Protein AF-A0A6L3X0I0-F1 (afdb_monomer)

Structure (mmCIF, N/CA/C/O backbone):
data_AF-A0A6L3X0I0-F1
#
_entry.id   AF-A0A6L3X0I0-F1
#
loop_
_atom_site.group_PDB
_atom_site.id
_atom_site.type_symbol
_atom_site.label_atom_id
_atom_site.label_alt_id
_atom_site.label_comp_id
_atom_site.label_asym_id
_atom_site.label_entity_id
_atom_site.label_seq_id
_atom_site.pdbx_PDB_ins_code
_atom_site.Cartn_x
_atom_site.Cartn_y
_atom_site.Cartn_z
_atom_site.occupancy
_atom_site.B_iso_or_equiv
_atom_site.auth_seq_id
_atom_site.auth_comp_id
_atom_site.auth_asym_id
_atom_site.auth_atom_id
_atom_site.pdbx_PDB_model_num
ATOM 1 N N . VAL A 1 1 ? 6.846 -3.805 -6.518 1.00 94.31 1 VAL A N 1
ATOM 2 C CA . VAL A 1 1 ? 6.344 -2.563 -5.882 1.00 94.31 1 VAL A CA 1
ATOM 3 C C . VAL A 1 1 ? 6.430 -2.730 -4.380 1.00 94.31 1 VAL A C 1
ATOM 5 O O . VAL A 1 1 ? 6.074 -3.804 -3.905 1.00 94.31 1 VAL A O 1
ATOM 8 N N . THR A 1 2 ? 6.901 -1.714 -3.663 1.00 96.62 2 THR A N 1
ATOM 9 C CA . THR A 1 2 ? 6.879 -1.646 -2.193 1.00 96.62 2 THR A CA 1
ATOM 10 C C . THR A 1 2 ? 5.837 -0.621 -1.772 1.00 96.62 2 THR A C 1
ATOM 12 O O . THR A 1 2 ? 5.841 0.482 -2.311 1.00 96.62 2 THR A O 1
ATOM 15 N N . ILE A 1 3 ? 4.941 -0.981 -0.855 1.00 97.38 3 ILE A N 1
ATOM 16 C CA . ILE A 1 3 ? 3.789 -0.166 -0.462 1.00 97.38 3 ILE A CA 1
ATOM 17 C C . ILE A 1 3 ? 3.790 0.023 1.056 1.00 97.38 3 ILE A C 1
ATOM 19 O O . ILE A 1 3 ? 3.879 -0.958 1.791 1.00 97.38 3 ILE A O 1
ATOM 23 N N . GLY A 1 4 ? 3.682 1.267 1.520 1.00 96.00 4 GLY A N 1
ATOM 24 C CA . GLY A 1 4 ? 3.517 1.629 2.925 1.00 96.00 4 GLY A CA 1
ATOM 25 C C . GLY A 1 4 ? 2.055 1.937 3.252 1.00 96.00 4 GLY A C 1
ATOM 26 O O . GLY A 1 4 ? 1.463 2.814 2.624 1.00 96.00 4 GLY A O 1
ATOM 27 N N . ILE A 1 5 ? 1.483 1.231 4.234 1.00 95.06 5 ILE A N 1
ATOM 28 C CA . ILE A 1 5 ? 0.091 1.391 4.694 1.00 95.06 5 ILE A CA 1
ATOM 29 C C . ILE A 1 5 ? 0.074 1.387 6.225 1.00 95.06 5 ILE A C 1
ATOM 31 O O . ILE A 1 5 ? 0.299 0.354 6.852 1.00 95.06 5 ILE A O 1
ATOM 35 N N . GLY A 1 6 ? -0.176 2.545 6.839 1.00 88.69 6 GLY A N 1
ATOM 36 C CA . GLY A 1 6 ? -0.343 2.667 8.295 1.00 88.69 6 GLY A CA 1
ATOM 37 C C . GLY A 1 6 ? 0.834 2.111 9.101 1.00 88.69 6 GLY A C 1
ATOM 38 O O . GLY A 1 6 ? 0.630 1.389 10.069 1.00 88.69 6 GLY A O 1
ATOM 39 N N . GLY A 1 7 ? 2.068 2.363 8.649 1.00 89.19 7 GLY A N 1
ATOM 40 C CA . GLY A 1 7 ? 3.295 1.828 9.258 1.00 89.19 7 GLY A CA 1
ATOM 41 C C . GLY A 1 7 ? 3.673 0.401 8.833 1.00 89.19 7 GLY A C 1
ATOM 42 O O . GLY A 1 7 ? 4.790 -0.034 9.103 1.00 89.19 7 GLY A O 1
ATOM 43 N N . ASN A 1 8 ? 2.800 -0.313 8.118 1.00 93.06 8 ASN A N 1
ATOM 44 C CA . ASN A 1 8 ? 3.071 -1.649 7.586 1.00 93.06 8 ASN A CA 1
ATOM 45 C C . ASN A 1 8 ? 3.660 -1.570 6.175 1.00 93.06 8 ASN A C 1
ATOM 47 O O . ASN A 1 8 ? 3.278 -0.711 5.379 1.00 93.06 8 ASN A O 1
ATOM 51 N N . THR A 1 9 ? 4.570 -2.491 5.850 1.00 96.69 9 THR A N 1
ATOM 52 C CA . THR A 1 9 ? 5.187 -2.590 4.520 1.00 96.69 9 THR A CA 1
ATOM 53 C C . THR A 1 9 ? 4.692 -3.831 3.790 1.00 96.69 9 THR A C 1
ATOM 55 O O . THR A 1 9 ? 4.791 -4.943 4.303 1.00 96.69 9 THR A O 1
ATOM 58 N N . TYR A 1 10 ? 4.220 -3.638 2.563 1.00 96.19 10 TYR A N 1
ATOM 59 C CA . TYR A 1 10 ? 3.756 -4.688 1.666 1.00 96.19 10 TYR A CA 1
ATOM 60 C C . TYR A 1 10 ? 4.591 -4.716 0.392 1.00 96.19 10 TYR A C 1
ATOM 62 O O . TYR A 1 10 ? 5.158 -3.705 -0.031 1.00 96.19 10 TYR A O 1
ATOM 70 N N . THR A 1 11 ? 4.626 -5.878 -0.255 1.00 96.00 11 THR A N 1
ATOM 71 C CA . THR A 1 11 ? 5.227 -6.033 -1.580 1.00 96.00 11 THR A CA 1
ATOM 72 C C . THR A 1 11 ? 4.216 -6.630 -2.547 1.00 96.00 11 THR A C 1
ATOM 74 O O . THR A 1 11 ? 3.392 -7.459 -2.168 1.00 96.00 11 THR A O 1
ATOM 77 N N . ALA A 1 12 ? 4.269 -6.178 -3.797 1.00 94.44 12 ALA A N 1
ATOM 78 C CA . ALA A 1 12 ? 3.444 -6.696 -4.881 1.00 94.44 12 ALA A CA 1
ATOM 79 C C . ALA A 1 12 ? 4.256 -6.858 -6.165 1.00 94.44 12 ALA A C 1
ATOM 81 O O . ALA A 1 12 ? 5.155 -6.057 -6.465 1.00 94.44 12 ALA A O 1
ATOM 82 N N . THR A 1 13 ? 3.887 -7.876 -6.937 1.00 92.50 13 THR A N 1
ATOM 83 C CA . THR A 1 13 ? 4.375 -8.102 -8.298 1.00 92.50 13 THR A CA 1
ATOM 84 C C . THR A 1 13 ? 3.576 -7.246 -9.271 1.00 92.50 13 THR A C 1
ATOM 86 O O . THR A 1 13 ? 2.345 -7.233 -9.221 1.00 92.50 13 THR A O 1
ATOM 89 N N . VAL A 1 14 ? 4.288 -6.537 -10.147 1.00 90.31 14 VAL A N 1
ATOM 90 C CA . VAL A 1 14 ? 3.684 -5.813 -11.271 1.00 90.31 14 VAL A CA 1
ATOM 91 C C . VAL A 1 14 ? 3.272 -6.836 -12.326 1.00 90.31 14 VAL A C 1
ATOM 93 O O . VAL A 1 14 ? 4.091 -7.670 -12.705 1.00 90.31 14 VAL A O 1
ATOM 96 N N . GLN A 1 15 ? 2.014 -6.790 -12.750 1.00 92.56 15 GLN A N 1
ATOM 97 C CA . GLN A 1 15 ? 1.463 -7.643 -13.802 1.00 92.56 15 GLN A CA 1
ATOM 98 C C . GLN A 1 15 ? 1.810 -7.093 -15.195 1.00 92.56 15 GLN A C 1
ATOM 100 O O . GLN A 1 15 ? 2.301 -5.970 -15.330 1.00 92.56 15 GLN A O 1
ATOM 105 N N . ASP A 1 16 ? 1.521 -7.865 -16.243 1.00 90.00 16 ASP A N 1
ATOM 106 C CA . ASP A 1 16 ? 1.824 -7.493 -17.634 1.00 90.00 16 ASP A CA 1
ATOM 107 C C . ASP A 1 16 ? 1.101 -6.213 -18.097 1.00 90.00 16 ASP A C 1
ATOM 109 O O . ASP A 1 16 ? 1.600 -5.491 -18.959 1.00 90.00 16 ASP A O 1
ATOM 113 N N . ASP A 1 17 ? -0.050 -5.895 -17.497 1.00 92.25 17 ASP A N 1
ATOM 114 C CA . ASP A 1 17 ? -0.821 -4.666 -17.737 1.00 92.25 17 ASP A CA 1
ATOM 115 C C . ASP A 1 17 ? -0.371 -3.475 -16.867 1.00 92.25 17 ASP A C 1
ATOM 117 O O . ASP A 1 17 ? -1.036 -2.439 -16.829 1.00 92.25 17 ASP A O 1
ATOM 121 N N . LEU A 1 18 ? 0.766 -3.614 -16.177 1.00 85.56 18 LEU A N 1
ATOM 122 C CA . LEU A 1 18 ? 1.342 -2.656 -15.229 1.00 85.56 18 LEU A CA 1
ATOM 123 C C . LEU A 1 18 ? 0.539 -2.461 -13.933 1.00 85.56 18 LEU A C 1
ATOM 125 O O . LEU A 1 18 ? 0.913 -1.626 -13.102 1.00 85.56 18 LEU A O 1
ATOM 129 N N . SER A 1 19 ? -0.523 -3.238 -13.714 1.00 92.69 19 SER A N 1
ATOM 130 C CA . SER A 1 19 ? -1.264 -3.225 -12.457 1.00 92.69 19 SER A CA 1
ATOM 131 C C . SER A 1 19 ? -0.520 -3.975 -11.351 1.00 92.69 19 SER A C 1
ATOM 133 O O . SER A 1 19 ? 0.384 -4.784 -11.576 1.00 92.69 19 SER A O 1
ATOM 135 N N . TRP A 1 20 ? -0.892 -3.683 -10.113 1.00 93.50 20 TRP A N 1
ATOM 136 C CA . TRP A 1 20 ? -0.430 -4.389 -8.928 1.00 93.50 20 TRP A CA 1
ATOM 137 C C . TRP A 1 20 ? -1.478 -4.234 -7.830 1.00 93.50 20 TRP A C 1
ATOM 139 O O . TRP A 1 20 ? -2.237 -3.265 -7.801 1.00 93.50 20 TRP A O 1
ATOM 149 N N . SER A 1 21 ? -1.514 -5.188 -6.906 1.00 94.81 21 SER A N 1
ATOM 150 C CA . SER A 1 21 ? -2.433 -5.163 -5.771 1.00 94.81 21 SER A CA 1
ATOM 151 C C . SER A 1 21 ? -1.793 -5.800 -4.549 1.00 94.81 21 SER A C 1
ATOM 153 O O . SER A 1 21 ? -0.998 -6.732 -4.675 1.00 94.81 21 SER A O 1
ATOM 155 N N . VAL A 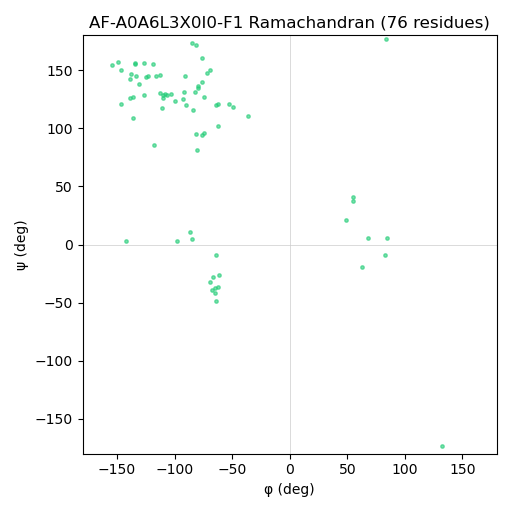1 22 ? -2.192 -5.340 -3.369 1.00 95.44 22 VAL A N 1
ATOM 156 C CA . VAL A 1 22 ? -1.875 -5.965 -2.082 1.00 95.44 22 VAL A CA 1
ATOM 157 C C . VAL A 1 22 ? -3.168 -6.271 -1.351 1.00 95.44 22 VAL A C 1
ATOM 159 O O . VAL A 1 22 ? -4.132 -5.516 -1.456 1.00 95.44 22 VAL A O 1
ATOM 162 N N . ASN A 1 23 ? -3.189 -7.378 -0.614 1.00 93.75 23 ASN A N 1
ATOM 163 C CA . ASN A 1 23 ? -4.294 -7.678 0.281 1.00 93.75 23 ASN A CA 1
ATOM 164 C C . ASN A 1 23 ? -3.961 -7.145 1.677 1.00 93.75 23 ASN A C 1
ATOM 166 O O . ASN A 1 23 ? -2.912 -7.479 2.230 1.00 93.75 23 ASN A O 1
ATOM 170 N N . VAL A 1 24 ? -4.848 -6.323 2.230 1.00 90.38 24 VAL A N 1
ATOM 171 C CA . VAL A 1 24 ? -4.718 -5.765 3.577 1.00 90.38 24 VAL A CA 1
ATOM 172 C C . VAL A 1 24 ? -5.794 -6.405 4.436 1.00 90.38 24 VAL A C 1
ATOM 174 O O . VAL A 1 24 ? -6.983 -6.274 4.151 1.00 90.38 24 VAL A O 1
ATOM 177 N N . ALA A 1 25 ? -5.372 -7.135 5.463 1.00 89.69 25 ALA A N 1
ATOM 178 C CA . ALA A 1 25 ? -6.295 -7.804 6.361 1.00 89.69 25 ALA A CA 1
ATOM 179 C C . ALA A 1 25 ? -7.073 -6.786 7.218 1.00 89.69 25 ALA A C 1
ATOM 181 O O . ALA A 1 25 ? -6.598 -5.687 7.517 1.00 89.69 25 ALA A O 1
ATOM 182 N N . SER A 1 26 ? -8.303 -7.141 7.592 1.00 85.31 26 SER A N 1
ATOM 183 C CA . SER A 1 26 ? -9.206 -6.244 8.322 1.00 85.31 26 SER A CA 1
ATOM 184 C C . SER A 1 26 ? -8.716 -5.913 9.733 1.00 85.31 26 SER A C 1
ATOM 186 O O . SER A 1 26 ? -9.031 -4.846 10.252 1.00 85.31 26 SER A O 1
ATOM 188 N N . ASP A 1 27 ? -7.950 -6.809 10.356 1.00 87.38 27 ASP A N 1
ATOM 189 C CA . ASP A 1 27 ? -7.305 -6.601 11.655 1.00 87.38 27 ASP A CA 1
ATOM 190 C C . ASP A 1 27 ? -6.248 -5.489 11.600 1.00 87.38 27 ASP A C 1
ATOM 192 O O . ASP A 1 27 ? -6.179 -4.675 12.517 1.00 87.38 27 ASP A O 1
ATOM 196 N N . VAL A 1 28 ? -5.500 -5.378 10.498 1.00 88.75 28 VAL A N 1
ATOM 197 C CA . VAL A 1 28 ? -4.557 -4.277 10.260 1.00 88.75 28 VAL A CA 1
ATOM 198 C C . VAL A 1 28 ? -5.298 -2.949 10.160 1.00 88.75 28 VAL A C 1
ATOM 200 O O . VAL A 1 28 ? -4.929 -1.994 10.838 1.00 88.75 28 VAL A O 1
ATOM 203 N N . LEU A 1 29 ? -6.369 -2.885 9.363 1.00 86.06 29 LEU A N 1
ATOM 204 C CA . LEU A 1 29 ? -7.187 -1.668 9.255 1.00 86.06 29 LEU A CA 1
ATOM 205 C C . LEU A 1 29 ? -7.825 -1.301 10.600 1.00 86.06 29 LEU A C 1
ATOM 207 O O . LEU A 1 29 ? -7.886 -0.129 10.960 1.00 86.06 29 LEU A O 1
ATOM 211 N N . THR A 1 30 ? -8.233 -2.311 11.371 1.00 85.88 30 THR A N 1
ATOM 212 C CA . THR A 1 30 ? -8.777 -2.126 12.720 1.00 85.88 30 THR A CA 1
ATOM 213 C C . THR A 1 30 ? -7.741 -1.565 13.686 1.00 85.88 30 THR A C 1
ATOM 215 O O . THR A 1 30 ? -8.055 -0.666 14.461 1.00 85.88 30 THR A O 1
ATOM 218 N N . ALA A 1 31 ? -6.504 -2.060 13.624 1.00 87.00 31 ALA A N 1
ATOM 219 C CA . ALA A 1 31 ? -5.404 -1.591 14.460 1.00 87.00 31 ALA A CA 1
ATOM 220 C C . ALA A 1 31 ? -4.946 -0.168 14.101 1.00 87.00 31 ALA A C 1
ATOM 222 O O . ALA A 1 31 ? -4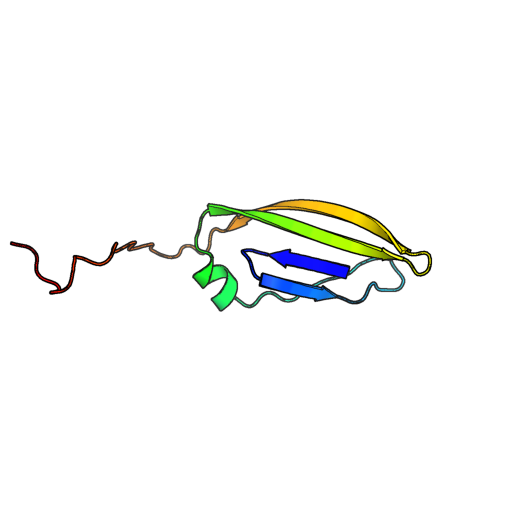.531 0.571 14.990 1.00 87.00 31 ALA A O 1
ATOM 223 N N . ILE A 1 32 ? -5.032 0.224 12.823 1.00 88.75 32 ILE A N 1
ATOM 224 C CA . ILE A 1 32 ? -4.766 1.604 12.381 1.00 88.75 32 ILE A CA 1
ATOM 225 C C . ILE A 1 32 ? -5.841 2.559 12.925 1.00 88.75 32 ILE A C 1
ATOM 227 O O . ILE A 1 32 ? -5.519 3.660 13.368 1.00 88.75 32 ILE A O 1
ATOM 231 N N . GLY A 1 33 ? -7.101 2.117 12.940 1.00 86.56 33 GLY A N 1
ATOM 232 C CA . GLY A 1 33 ? -8.233 2.895 13.435 1.00 86.56 33 GLY A CA 1
ATOM 233 C C . GLY A 1 33 ? -8.817 3.856 12.396 1.00 86.56 33 GLY A C 1
ATOM 234 O O . GLY A 1 33 ? -8.341 3.957 11.266 1.00 86.56 33 GLY A O 1
ATOM 235 N N . ASN A 1 34 ? -9.896 4.543 12.781 1.00 87.75 34 ASN A N 1
ATOM 236 C CA . ASN A 1 34 ? -10.581 5.488 11.900 1.00 87.75 34 ASN A CA 1
ATOM 237 C C . ASN A 1 34 ? -9.759 6.768 11.698 1.00 87.75 34 ASN A C 1
ATOM 239 O O . ASN A 1 34 ? -9.117 7.254 12.633 1.00 87.75 34 ASN A O 1
ATOM 243 N N . GLY A 1 35 ? -9.875 7.363 10.512 1.00 87.56 35 GLY A N 1
ATOM 244 C CA . GLY A 1 35 ? -9.241 8.635 10.172 1.00 87.56 35 GLY A CA 1
ATOM 245 C C . GLY A 1 35 ? -8.508 8.601 8.838 1.00 87.56 35 GLY A C 1
ATOM 246 O O . GLY A 1 35 ? -8.604 7.635 8.078 1.00 87.56 35 GLY A O 1
ATOM 247 N N . ASP A 1 36 ? -7.794 9.685 8.551 1.00 92.62 36 ASP A N 1
ATOM 248 C CA . ASP A 1 36 ? -7.040 9.825 7.312 1.00 92.62 36 ASP A CA 1
ATOM 249 C C . ASP A 1 36 ? -5.755 8.996 7.347 1.00 92.62 36 ASP A C 1
ATOM 251 O O . ASP A 1 36 ? -5.044 8.930 8.353 1.00 92.62 36 ASP A O 1
ATOM 255 N N . LEU A 1 37 ? -5.451 8.372 6.215 1.00 92.38 37 LEU A N 1
ATOM 256 C CA . LEU A 1 37 ? -4.265 7.569 6.000 1.00 92.38 37 LEU A CA 1
ATOM 257 C C . LEU A 1 37 ? -3.685 7.854 4.616 1.00 92.38 37 LEU A C 1
ATOM 259 O O . LEU A 1 37 ? -4.346 7.659 3.598 1.00 92.38 37 LEU A O 1
ATOM 263 N N . THR A 1 38 ? -2.407 8.211 4.573 1.00 95.56 38 THR A N 1
ATOM 264 C CA . THR A 1 38 ? -1.651 8.300 3.322 1.00 95.56 38 THR A CA 1
ATOM 265 C C . THR A 1 38 ? -0.995 6.956 3.018 1.00 95.56 38 THR A C 1
ATOM 267 O O . THR A 1 38 ? -0.173 6.449 3.787 1.00 95.56 38 THR A O 1
ATOM 270 N N . VAL A 1 39 ? -1.347 6.369 1.876 1.00 95.38 39 VAL A N 1
ATOM 271 C CA . VAL A 1 39 ? -0.694 5.182 1.316 1.00 95.38 39 VAL A CA 1
ATOM 272 C C . VAL A 1 39 ? 0.411 5.633 0.376 1.00 95.38 39 VAL A C 1
ATOM 274 O O . VAL A 1 39 ? 0.169 6.441 -0.515 1.00 95.38 39 VAL A O 1
ATOM 277 N N . THR A 1 40 ? 1.607 5.072 0.525 1.00 96.69 40 THR A N 1
ATOM 278 C CA . THR A 1 40 ? 2.744 5.358 -0.365 1.00 96.69 40 THR A CA 1
ATOM 279 C C . THR A 1 40 ? 3.157 4.107 -1.121 1.00 96.69 40 THR A C 1
ATOM 281 O O . THR A 1 40 ? 3.091 3.002 -0.589 1.00 96.69 40 THR A O 1
ATOM 284 N N . ALA A 1 41 ? 3.587 4.256 -2.368 1.00 96.38 41 ALA A N 1
ATOM 285 C CA . ALA A 1 41 ? 4.104 3.169 -3.186 1.00 96.38 41 ALA A CA 1
ATOM 286 C C . ALA A 1 41 ? 5.401 3.590 -3.881 1.00 96.38 41 ALA A C 1
ATOM 288 O O . ALA A 1 41 ? 5.561 4.741 -4.284 1.00 96.38 41 ALA A O 1
ATOM 289 N N . SER A 1 42 ? 6.322 2.642 -4.038 1.00 96.06 42 SER A N 1
ATOM 290 C CA . SER A 1 42 ? 7.620 2.840 -4.678 1.00 96.06 42 SER A CA 1
ATOM 291 C C . SER A 1 42 ? 7.987 1.662 -5.579 1.00 96.06 42 SER A C 1
ATOM 293 O O . SER A 1 42 ? 7.715 0.496 -5.264 1.00 96.06 42 SER A O 1
ATOM 295 N N . VAL A 1 43 ? 8.609 1.961 -6.719 1.00 93.75 43 VAL A N 1
ATOM 296 C CA . VAL A 1 43 ? 9.108 0.972 -7.681 1.00 93.75 43 VAL A CA 1
ATOM 297 C C . VAL A 1 43 ? 10.500 1.368 -8.143 1.00 93.75 43 VAL A C 1
ATOM 299 O O . VAL A 1 43 ? 10.689 2.472 -8.646 1.00 93.75 43 VAL A O 1
ATOM 302 N N . THR A 1 44 ? 11.448 0.438 -8.038 1.00 89.50 44 THR A N 1
ATOM 303 C CA . THR A 1 44 ? 12.792 0.574 -8.607 1.00 89.50 44 THR A CA 1
ATOM 304 C C . THR A 1 44 ? 12.919 -0.332 -9.827 1.00 89.50 44 THR A C 1
ATOM 306 O O . THR A 1 44 ? 12.589 -1.517 -9.756 1.00 89.50 44 THR A O 1
ATOM 309 N N . ASN A 1 45 ? 13.366 0.212 -10.958 1.00 84.25 45 ASN A N 1
ATOM 310 C CA . ASN A 1 45 ? 13.593 -0.573 -12.173 1.00 84.25 45 ASN A CA 1
ATOM 311 C C . ASN A 1 45 ? 14.985 -1.242 -12.176 1.00 84.25 45 ASN A C 1
ATOM 313 O O . ASN A 1 45 ? 15.827 -0.967 -11.324 1.00 84.25 45 ASN A O 1
ATOM 317 N N . GLY A 1 46 ? 15.260 -2.091 -13.173 1.00 80.62 46 GLY A N 1
ATOM 318 C CA . GLY A 1 46 ? 16.544 -2.804 -13.294 1.00 80.62 46 GLY A CA 1
ATOM 319 C C . GLY A 1 46 ? 17.783 -1.921 -13.519 1.00 80.62 46 GLY A C 1
ATOM 320 O O . GLY A 1 46 ? 18.898 -2.420 -13.434 1.00 80.62 46 GLY A O 1
ATOM 321 N N . HIS A 1 47 ? 17.603 -0.621 -13.779 1.00 91.81 47 HIS A N 1
ATOM 322 C CA . HIS A 1 47 ? 18.685 0.363 -13.902 1.00 91.81 47 HIS A CA 1
ATOM 323 C C . HIS A 1 47 ? 18.909 1.156 -12.602 1.00 91.81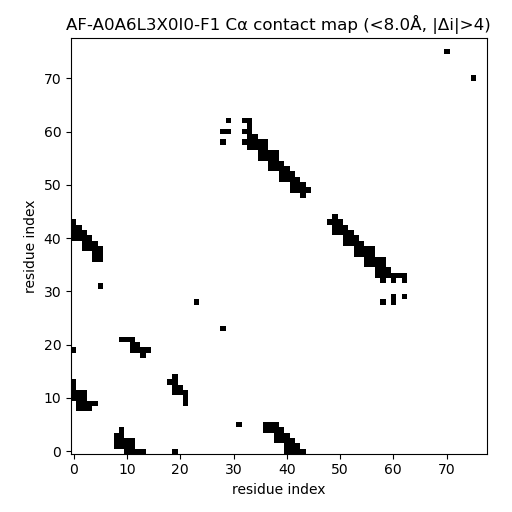 47 HIS A C 1
ATOM 325 O O . HIS A 1 47 ? 19.738 2.061 -12.576 1.00 91.81 47 HIS A O 1
ATOM 331 N N . GLY A 1 48 ? 18.170 0.844 -11.530 1.00 91.69 48 GLY A N 1
ATOM 332 C CA . GLY A 1 48 ? 18.287 1.509 -10.230 1.00 91.69 48 GLY A CA 1
ATOM 333 C C . GLY A 1 48 ? 17.492 2.811 -10.094 1.00 91.69 48 GLY A C 1
ATOM 334 O O . GLY A 1 48 ? 17.594 3.469 -9.062 1.00 91.69 48 GLY A O 1
ATOM 335 N N . ASN A 1 49 ? 16.677 3.188 -11.085 1.00 90.62 49 ASN A N 1
ATOM 336 C CA . ASN A 1 49 ? 15.822 4.373 -10.981 1.00 90.62 49 ASN A CA 1
ATOM 337 C C . ASN A 1 49 ? 14.572 4.053 -10.163 1.00 90.62 49 ASN A C 1
ATOM 339 O O . ASN A 1 49 ? 13.914 3.044 -10.431 1.00 90.62 49 ASN A O 1
ATOM 343 N N . THR A 1 50 ? 14.212 4.942 -9.236 1.00 93.69 50 THR A N 1
ATOM 344 C CA . THR A 1 50 ? 13.044 4.787 -8.359 1.00 93.69 50 THR A CA 1
ATOM 345 C C . THR A 1 50 ? 11.975 5.827 -8.672 1.00 93.69 50 THR A C 1
ATOM 347 O O . THR A 1 50 ? 12.269 7.018 -8.732 1.00 93.69 50 THR A O 1
ATOM 350 N N . GLY A 1 51 ? 10.733 5.375 -8.843 1.00 91.50 51 GLY A N 1
ATOM 351 C CA . GLY A 1 51 ? 9.540 6.221 -8.893 1.00 91.50 51 GLY A CA 1
ATOM 352 C C . GLY A 1 51 ? 8.647 5.980 -7.678 1.00 91.50 51 GLY A C 1
ATOM 353 O O . GLY A 1 51 ? 8.559 4.849 -7.197 1.00 91.50 51 GLY A O 1
ATOM 354 N N . THR A 1 52 ? 7.981 7.031 -7.199 1.00 94.56 52 THR A N 1
ATOM 355 C CA . THR A 1 52 ? 7.068 6.985 -6.048 1.00 94.56 52 THR A CA 1
ATOM 356 C C . THR A 1 52 ? 5.701 7.568 -6.389 1.00 94.56 52 THR A C 1
ATOM 358 O O . THR A 1 52 ? 5.576 8.400 -7.286 1.00 94.56 52 THR A O 1
ATOM 361 N N . GLY A 1 53 ? 4.678 7.152 -5.649 1.00 93.81 53 GLY A N 1
ATOM 362 C CA . GLY A 1 53 ? 3.340 7.734 -5.688 1.00 93.81 53 GLY A CA 1
ATOM 363 C C . GLY A 1 53 ? 2.659 7.618 -4.331 1.00 93.81 53 GLY A C 1
ATOM 364 O O . GLY A 1 53 ? 3.017 6.754 -3.528 1.00 93.81 53 GLY A O 1
ATOM 365 N N . GLU A 1 54 ? 1.681 8.480 -4.083 1.00 95.62 54 GLU A N 1
ATOM 366 C CA . GLU A 1 54 ? 0.902 8.480 -2.849 1.00 95.62 54 GLU A CA 1
ATOM 367 C C . GLU A 1 54 ? -0.596 8.619 -3.122 1.00 95.62 54 GLU 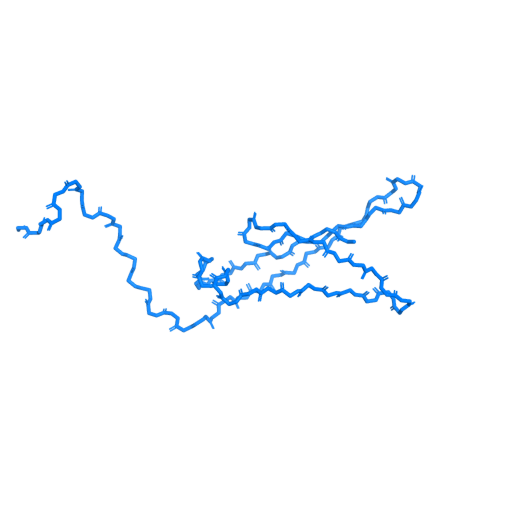A C 1
ATOM 369 O O . GLU A 1 54 ? -1.021 9.083 -4.185 1.00 95.62 54 GLU A O 1
ATOM 374 N N . ARG A 1 55 ? -1.398 8.149 -2.169 1.00 94.75 55 ARG A N 1
ATOM 375 C CA . ARG A 1 55 ? -2.856 8.197 -2.209 1.00 94.75 55 ARG A CA 1
ATOM 376 C C . ARG A 1 55 ? -3.381 8.376 -0.793 1.00 94.75 55 ARG A C 1
ATOM 378 O O . ARG A 1 55 ? -3.173 7.501 0.044 1.00 94.75 55 ARG A O 1
ATOM 385 N N . ASP A 1 56 ? -4.124 9.448 -0.566 1.00 94.94 56 ASP A N 1
ATOM 386 C CA . ASP A 1 56 ? -4.872 9.618 0.674 1.00 94.94 56 ASP A CA 1
ATOM 387 C C . ASP A 1 56 ? -6.170 8.809 0.632 1.00 94.94 56 ASP A C 1
ATOM 389 O O . ASP A 1 56 ? -6.885 8.781 -0.380 1.00 94.94 56 ASP A O 1
ATOM 393 N N . ILE A 1 57 ? -6.454 8.132 1.740 1.00 90.94 57 ILE A N 1
ATOM 394 C CA . ILE A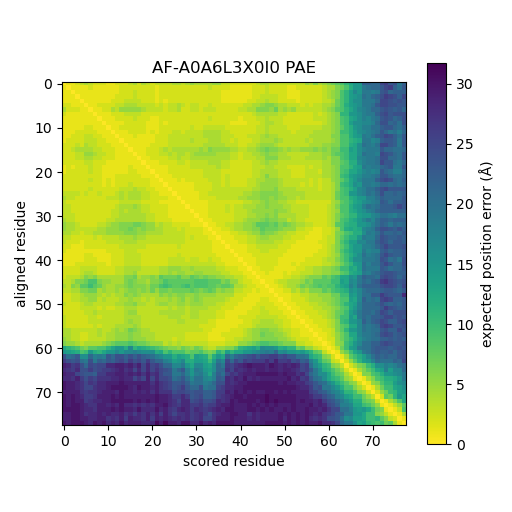 1 57 ? -7.687 7.393 1.989 1.00 90.94 57 ILE A CA 1
ATOM 395 C C . ILE A 1 57 ? -8.198 7.716 3.393 1.00 90.94 57 ILE A C 1
ATOM 397 O O . ILE A 1 57 ? -7.417 8.039 4.280 1.00 90.94 57 ILE A O 1
ATOM 401 N N . THR A 1 58 ? -9.500 7.567 3.614 1.00 91.81 58 THR A N 1
ATOM 402 C CA . THR A 1 58 ? -10.093 7.648 4.952 1.00 91.81 58 THR A CA 1
ATOM 403 C C . THR A 1 58 ? -10.550 6.254 5.360 1.00 91.81 58 THR A C 1
ATOM 405 O O . THR A 1 58 ? -11.294 5.599 4.624 1.00 91.81 58 THR A O 1
ATOM 408 N N . ILE A 1 59 ? -10.097 5.789 6.522 1.00 87.31 59 ILE A N 1
ATOM 409 C CA . ILE A 1 59 ? -10.595 4.562 7.138 1.00 87.31 59 ILE A CA 1
ATOM 410 C C . ILE A 1 59 ? -11.854 4.916 7.922 1.00 87.31 59 ILE A C 1
ATOM 412 O O . ILE A 1 59 ? -11.806 5.658 8.903 1.00 87.31 59 ILE A O 1
ATOM 416 N N . ASP A 1 60 ? -12.972 4.349 7.486 1.00 84.75 60 ASP A N 1
ATOM 417 C CA . ASP A 1 60 ? -14.210 4.287 8.252 1.00 84.75 60 ASP A CA 1
ATOM 418 C C . ASP A 1 60 ? -14.548 2.816 8.492 1.00 84.75 60 ASP A C 1
ATOM 420 O O . ASP A 1 60 ? -15.252 2.167 7.719 1.00 84.75 60 ASP A O 1
ATOM 424 N N . ALA A 1 61 ? -13.964 2.258 9.550 1.00 71.19 61 ALA A N 1
ATOM 425 C CA . ALA A 1 61 ? -14.225 0.888 9.960 1.00 71.19 61 ALA A CA 1
ATOM 426 C C . ALA A 1 61 ? -15.471 0.791 10.860 1.00 71.19 61 ALA A C 1
ATOM 428 O O . ALA A 1 61 ? -15.759 -0.284 11.387 1.00 71.19 61 ALA A O 1
ATOM 429 N N . SER A 1 62 ? -16.213 1.893 11.077 1.00 68.19 62 SER A N 1
ATOM 430 C CA . SER A 1 62 ? -17.322 1.998 12.043 1.00 68.19 62 SER A CA 1
ATOM 431 C C . SER A 1 62 ? -16.984 1.467 13.443 1.00 68.19 62 SER A C 1
ATOM 433 O O . SER A 1 62 ? -17.873 1.131 14.225 1.00 68.19 62 SER A O 1
ATOM 435 N N . LEU A 1 63 ? -15.690 1.379 13.769 1.00 58.16 63 LEU A N 1
ATOM 436 C CA . LEU A 1 63 ? -15.231 0.910 15.065 1.00 58.16 63 LEU A CA 1
ATOM 437 C C . LEU A 1 63 ? -15.728 1.910 16.107 1.00 58.16 63 LEU A C 1
ATOM 439 O O . LEU A 1 63 ? -15.366 3.089 16.016 1.00 58.16 63 LEU A O 1
ATOM 443 N N . PRO A 1 64 ? -16.544 1.498 17.091 1.00 47.59 64 PRO A N 1
ATOM 444 C CA . PRO A 1 64 ? -16.781 2.340 18.246 1.00 47.59 64 PRO A CA 1
ATOM 445 C C . PRO A 1 64 ? -15.434 2.521 18.951 1.00 47.59 64 PRO A C 1
ATOM 447 O O . PRO A 1 64 ? -14.931 1.622 19.621 1.00 47.59 64 PRO A O 1
ATOM 450 N N . GLY A 1 65 ? -14.805 3.674 18.749 1.00 46.75 65 GLY A N 1
ATOM 451 C CA . GLY A 1 65 ? -13.561 4.018 19.414 1.00 46.75 65 GLY A CA 1
ATOM 452 C C . GLY A 1 65 ? -13.838 4.420 20.856 1.00 46.75 65 GLY A C 1
ATOM 453 O O . GLY A 1 65 ? -14.101 5.588 21.125 1.00 46.75 65 GLY A O 1
ATOM 454 N N . LEU A 1 66 ? -13.738 3.479 21.794 1.00 44.62 66 LEU A N 1
ATOM 455 C CA . LEU A 1 66 ? -13.344 3.815 23.161 1.00 44.62 66 LEU A CA 1
ATOM 456 C C . LEU A 1 66 ? -11.821 3.919 23.160 1.00 44.62 66 LEU A C 1
ATOM 458 O O . 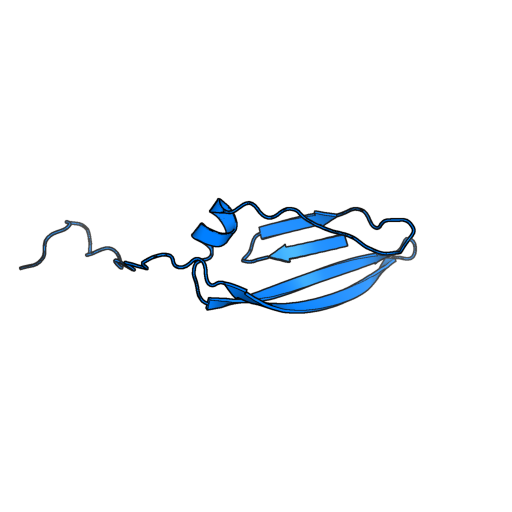LEU A 1 66 ? -11.107 2.927 23.273 1.00 44.62 66 LEU A O 1
ATOM 462 N N . ARG A 1 67 ? -11.319 5.142 22.999 1.00 51.50 67 ARG A N 1
ATOM 463 C CA . ARG A 1 67 ? -9.930 5.461 23.313 1.00 51.50 67 ARG A CA 1
ATOM 464 C C . ARG A 1 67 ? -9.868 5.667 24.824 1.00 51.50 67 ARG A C 1
ATOM 466 O O . ARG A 1 67 ? -9.985 6.789 25.302 1.00 51.50 67 ARG A O 1
ATOM 473 N N . VAL A 1 68 ? -9.797 4.574 25.584 1.00 50.88 68 VAL A N 1
ATOM 474 C CA . VAL A 1 68 ? -9.363 4.673 26.980 1.00 50.88 68 VAL A CA 1
ATOM 475 C C . VAL A 1 68 ? -7.859 4.883 26.901 1.00 50.88 68 VAL A C 1
ATOM 477 O O . VAL A 1 68 ? -7.106 3.929 26.719 1.00 50.88 68 VAL A O 1
ATOM 480 N N . ASP A 1 69 ? -7.419 6.140 26.964 1.00 44.03 69 ASP A N 1
ATOM 481 C CA . ASP A 1 69 ? -6.073 6.396 27.463 1.00 44.03 69 ASP A CA 1
ATOM 482 C C . ASP A 1 69 ? -6.002 5.689 28.816 1.00 44.03 69 ASP A C 1
ATOM 484 O O . ASP A 1 69 ? -6.858 5.930 29.667 1.00 44.03 69 ASP A O 1
ATOM 488 N N . THR A 1 70 ? -5.066 4.749 28.961 1.00 48.28 70 THR A N 1
ATOM 489 C CA . THR A 1 70 ? -4.819 3.987 30.192 1.00 48.28 70 THR A CA 1
ATOM 490 C C . THR A 1 70 ? -5.045 4.891 31.403 1.00 48.28 70 THR A C 1
ATOM 492 O O . THR A 1 70 ? -4.273 5.830 31.616 1.00 48.28 70 THR A O 1
ATOM 495 N N . VAL A 1 71 ? -6.107 4.649 32.177 1.00 48.75 71 VAL A N 1
ATOM 496 C CA . VAL A 1 71 ? -6.235 5.274 33.494 1.00 48.75 71 VAL A CA 1
ATOM 497 C C . VAL A 1 71 ? -5.054 4.757 34.307 1.00 48.75 71 VAL A C 1
ATOM 499 O O . VAL A 1 71 ? -4.778 3.560 34.357 1.00 48.75 71 VAL A O 1
ATOM 502 N N . ALA A 1 72 ? -4.238 5.692 34.772 1.00 46.53 72 ALA A N 1
ATOM 503 C CA . ALA A 1 72 ? -2.892 5.446 35.254 1.00 46.53 72 ALA A CA 1
ATOM 504 C C . ALA A 1 72 ? -2.817 4.286 36.264 1.00 46.53 72 ALA A C 1
ATOM 506 O O . ALA A 1 72 ? -3.365 4.399 37.344 1.00 46.53 72 ALA A O 1
ATOM 507 N N . GLY A 1 73 ? -2.080 3.217 35.945 1.00 53.34 73 GLY A N 1
ATOM 508 C CA . GLY A 1 73 ? -1.438 2.298 36.901 1.00 53.34 73 GLY A CA 1
ATOM 509 C C . GLY A 1 73 ? -2.292 1.459 37.870 1.00 53.34 73 GLY A C 1
ATOM 510 O O . GLY A 1 73 ? -1.759 0.464 38.361 1.00 53.34 73 GLY A O 1
ATOM 511 N N . ASP A 1 74 ? -3.552 1.799 38.154 1.00 54.16 74 ASP A N 1
ATOM 512 C CA . ASP A 1 74 ? -4.382 1.105 39.152 1.00 54.16 74 ASP A CA 1
ATOM 513 C C . ASP A 1 74 ? -5.875 0.932 38.802 1.00 54.16 74 ASP A C 1
ATOM 515 O O . ASP A 1 74 ? -6.601 0.337 39.595 1.00 54.16 74 ASP A O 1
ATOM 519 N N . ASP A 1 75 ? -6.324 1.347 37.611 1.00 48.25 75 ASP A N 1
ATOM 520 C CA . ASP A 1 75 ? -7.670 1.053 37.078 1.00 48.25 75 ASP A CA 1
ATOM 521 C C . ASP A 1 75 ? -8.857 1.474 37.994 1.00 48.25 75 ASP A C 1
ATOM 523 O O . ASP A 1 75 ? -9.887 0.795 38.051 1.00 48.25 75 ASP A O 1
ATOM 527 N N . VAL A 1 76 ? -8.774 2.619 38.699 1.00 50.31 76 VAL A N 1
ATOM 528 C CA . VAL A 1 76 ? -9.903 3.185 39.483 1.00 50.31 76 VAL A CA 1
ATOM 529 C C . VAL A 1 76 ? -10.142 4.680 39.204 1.00 50.31 76 VAL A C 1
ATOM 531 O O . VAL A 1 76 ? -9.213 5.480 39.152 1.00 50.31 76 VAL A O 1
ATOM 534 N N . ILE A 1 77 ? -11.418 5.082 39.087 1.00 54.03 77 ILE A N 1
AT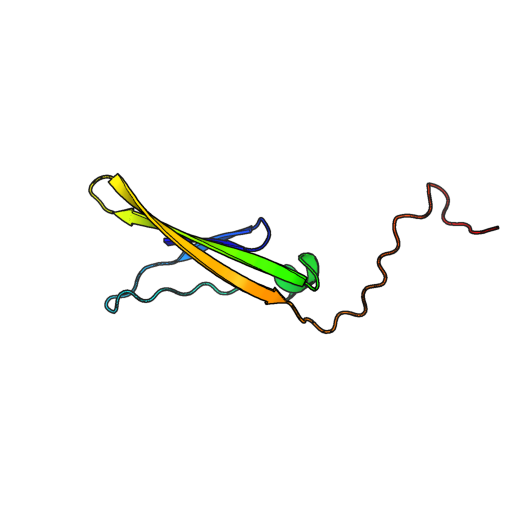OM 535 C CA . ILE A 1 77 ? -11.871 6.488 39.130 1.00 54.03 77 ILE A CA 1
ATOM 536 C C . ILE A 1 77 ? -12.495 6.759 40.508 1.00 54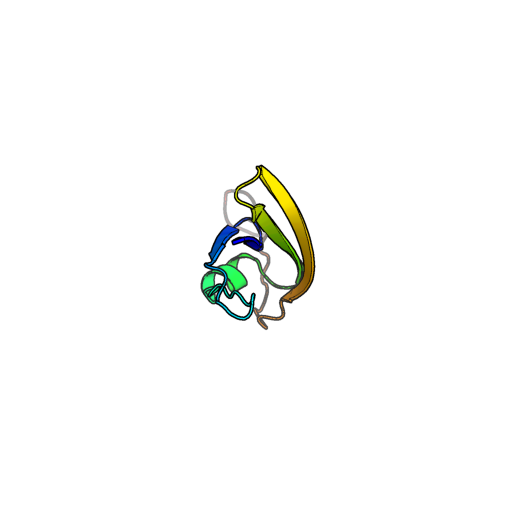.03 77 ILE A C 1
ATOM 538 O O . ILE A 1 77 ? -13.368 6.004 40.935 1.00 54.03 77 ILE A O 1
ATOM 542 N N . ASN A 1 78 ? -12.070 7.836 41.177 1.00 54.16 78 ASN A N 1
ATOM 543 C CA . ASN A 1 78 ? -12.676 8.372 42.405 1.00 54.16 78 ASN A CA 1
ATOM 544 C C . ASN A 1 78 ? -13.203 9.789 42.164 1.00 54.16 78 ASN A C 1
ATOM 546 O O . ASN A 1 78 ? -12.466 10.568 41.516 1.00 54.16 78 ASN A O 1
#

Nearest PDB structures (foldseek):
  8tea-assembly1_D  TM=5.984E-01  e=3.127E+00  Human betaherpesvirus 5
  7t4s-assembly1_D  TM=4.548E-01  e=2.088E+00  Human betaherpesvirus 5
  7t4r-assembly1_N  TM=5.943E-01  e=5.357E+00  Human betaherpesvirus 5
  7m30-assembly1_D  TM=3.760E-01  e=3.127E+00  Human betaherpesvirus 5
  5vod-assembly1_D  TM=3.998E-01  e=6.129E+00  Human herpesvirus 5 strain Merlin

Organism: NCBI:txid158836

Solvent-accessible surface area (backbone atoms only — not comparable to full-atom values): 5167 Å² total; per-residue (Å²): 71,44,33,40,50,85,92,42,82,46,71,32,70,68,45,98,86,71,46,68,69,76,90,78,59,68,67,59,55,58,72,66,41,71,46,80,44,69,35,39,38,38,43,68,50,100,86,70,54,72,50,74,51,75,47,80,45,70,42,79,77,80,68,85,79,78,79,71,71,77,64,76,97,71,78,78,90,132

Radius of gyration: 18.08 Å; Cα contacts (8 Å, |Δi|>4): 100; chains: 1; bounding box: 36×18×60 Å

pLDDT: mean 82.56, std 17.28, range [44.03, 97.38]

Secondary structure (DSSP, 8-state):
-EEEETTEEEE-PPPTTS-------HHHHHHH-SEEEEEEEEEE-TTS-EEEEEEEEEE------------TTT----

Sequence (78 aa):
VTIGIGGNTYTATVQDDLSWSVNVASDVLTAIGNGDLTVTASVTNGHGNTGTGERDITIDASLPGLRVDTVAGDDVIN

InterPro domains:
  IPR013783 Immunoglobulin-like fold [G3DSA:2.60.40.10] (1-62)

Foldseek 3Di:
DWKDWLNDIDDWDQDPVRDTDDDDDVVNLVVSPWAKIKMKD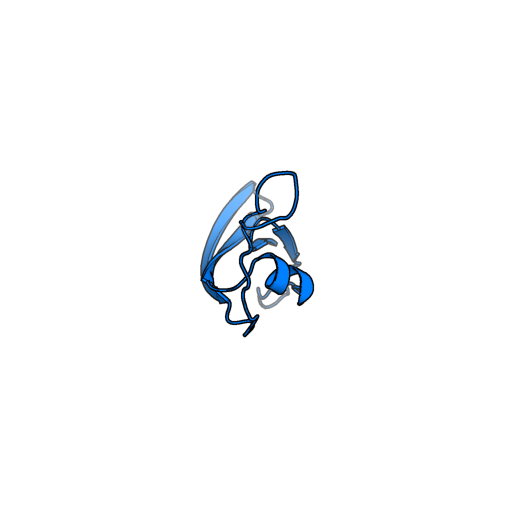WDADPVRDMDIDIDIDTDDPVPPDPPPPPPPDPPDDD

Mean predicted aligned error: 9.5 Å